Protein AF-0000000072586282 (afdb_homodimer)

Radius of gyration: 13.7 Å; Cα contacts (8 Å, |Δi|>4): 135; chains: 2; bounding box: 41×32×37 Å

Solvent-accessible surface area (backbone atoms only — not comparable to full-atom values): 5695 Å² total; per-residue (Å²): 126,86,72,73,75,52,68,38,79,44,76,40,64,35,44,47,70,58,49,51,47,40,47,51,46,12,60,74,70,72,52,49,52,49,52,46,39,48,51,12,26,52,53,41,36,55,59,59,72,70,107,125,85,74,71,74,53,69,38,79,44,77,39,65,37,43,47,70,56,48,52,47,40,45,52,47,12,59,74,71,73,52,48,52,49,55,45,38,48,52,11,27,50,53,42,36,54,61,59,70,71,106

pLDDT: mean 91.84, std 11.69, range [51.31, 98.12]

Foldseek 3Di:
DPDDDDDDDDDDDDDPVVLVVLCVVCVVVVHDSVVSVVVVVVVVCVVVVVD/DPDDDDDDDDDDDDDPVVLVVLCVVCVVVVHDSVVSVVVVVVVVCVVVVVD

Nearest PDB structures (foldseek):
  6sbx-assembly1_C  TM=7.916E-01  e=3.648E-01  Myxococcus xanthus
  8uh7-assembly1_A  TM=4.700E-01  e=3.416E+00  Tequatrovirus
  6sbx-assembly1_C  TM=7.912E-01  e=3.648E-01  Myxococcus xanthus
  8uh7-assembly1_A  TM=4.701E-01  e=3.416E+00  Tequatrovirus

Sequence (102 aa):
MPRRPRKKKISMDIDAELLERVDRAAHAMGISRNAVLALGASRFVDETMRDMPRRPRKKKISMDIDAELLERVDRAAHAMGISRNAVLALGASRFVDETMRD

Secondary structure (DSSP, 8-state):
---PPPEEEEEEEEEHHHHHHHHHHHHHHTS-HHHHHHHHHHHHHHHHHH-/---PPPEEEEEEEEEHHHHHHHHHHHHHHTS-HHHHHHHHHHHHHHHHHH-

Structure (mmCIF, N/CA/C/O backbone):
data_AF-0000000072586282-model_v1
#
loop_
_entity.id
_entity.type
_entity.pdbx_description
1 polymer 'CopG family protein'
#
loop_
_atom_site.group_PDB
_atom_site.id
_atom_site.type_symbol
_atom_site.label_atom_id
_atom_site.label_alt_id
_atom_site.label_comp_id
_atom_site.label_asym_id
_atom_site.label_entity_id
_atom_site.label_seq_id
_atom_site.pdbx_PDB_ins_code
_atom_site.Cartn_x
_atom_site.Cartn_y
_atom_site.Car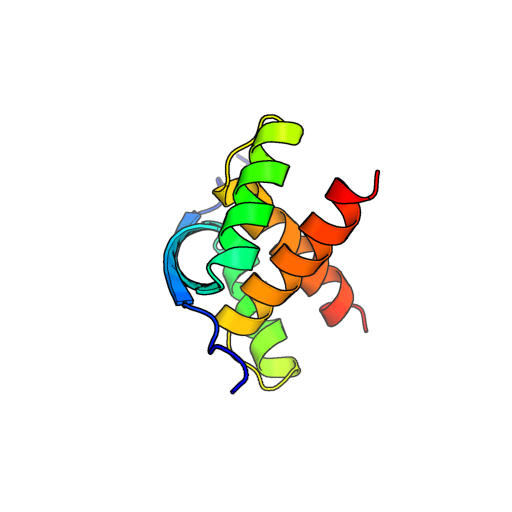tn_z
_atom_site.occupancy
_atom_site.B_iso_or_equiv
_atom_site.auth_seq_id
_atom_site.auth_comp_id
_atom_site.auth_asym_id
_atom_site.auth_atom_id
_atom_site.pdbx_PDB_model_num
ATOM 1 N N . MET A 1 1 ? 20.094 3.148 20.859 1 51.31 1 MET A N 1
ATOM 2 C CA . MET A 1 1 ? 19.406 1.979 20.297 1 51.31 1 MET A CA 1
ATOM 3 C C . MET A 1 1 ? 18.375 2.395 19.266 1 51.31 1 MET A C 1
ATOM 5 O O . MET A 1 1 ? 17.609 3.338 19.484 1 51.31 1 MET A O 1
ATOM 9 N N . PRO A 1 2 ? 18.531 1.926 18.031 1 53.75 2 PRO A N 1
ATOM 10 C CA . PRO A 1 2 ? 17.562 2.416 17.047 1 53.75 2 PRO A CA 1
ATOM 11 C C . PRO A 1 2 ? 16.125 2.096 17.422 1 53.75 2 PRO A C 1
ATOM 13 O O . PRO A 1 2 ? 15.852 1.042 18 1 53.75 2 PRO A O 1
ATOM 16 N N . ARG A 1 3 ? 15.414 2.924 17.734 1 59.62 3 ARG A N 1
ATOM 17 C CA . ARG A 1 3 ? 14.016 2.779 18.109 1 59.62 3 ARG A CA 1
ATOM 18 C C . ARG A 1 3 ? 13.273 1.873 17.125 1 59.62 3 ARG A C 1
ATOM 20 O O . ARG A 1 3 ? 13.422 2.01 15.914 1 59.62 3 ARG A O 1
ATOM 27 N N . ARG A 1 4 ? 12.883 0.831 17.641 1 67.38 4 ARG A N 1
ATOM 28 C CA . ARG A 1 4 ? 12.078 -0.053 16.797 1 67.38 4 ARG A CA 1
ATOM 29 C C . ARG A 1 4 ? 10.812 0.652 16.312 1 67.38 4 ARG A C 1
ATOM 31 O O . ARG A 1 4 ? 10.102 1.27 17.109 1 67.38 4 ARG A O 1
ATOM 38 N N . PRO A 1 5 ? 10.742 0.777 15.164 1 72.69 5 PRO A N 1
ATOM 39 C CA . PRO A 1 5 ? 9.516 1.391 14.648 1 72.69 5 PRO A CA 1
ATOM 40 C C . PRO A 1 5 ? 8.25 0.737 15.195 1 72.69 5 PRO A C 1
ATOM 42 O O . PRO A 1 5 ? 8.211 -0.484 15.367 1 72.69 5 PRO A O 1
ATOM 45 N N . ARG A 1 6 ? 7.484 1.587 15.742 1 88 6 ARG A N 1
ATOM 46 C CA . ARG A 1 6 ? 6.188 1.107 16.203 1 88 6 ARG A CA 1
ATOM 47 C C . ARG A 1 6 ? 5.301 0.711 15.023 1 88 6 ARG A C 1
ATOM 49 O O . ARG A 1 6 ? 5.059 1.518 14.125 1 88 6 ARG A O 1
ATOM 56 N N . LYS A 1 7 ? 4.941 -0.519 15.031 1 92.94 7 LYS A N 1
ATOM 57 C CA . LYS A 1 7 ? 4.023 -0.976 13.992 1 92.94 7 LYS A CA 1
ATOM 58 C C . LYS A 1 7 ? 2.574 -0.863 14.445 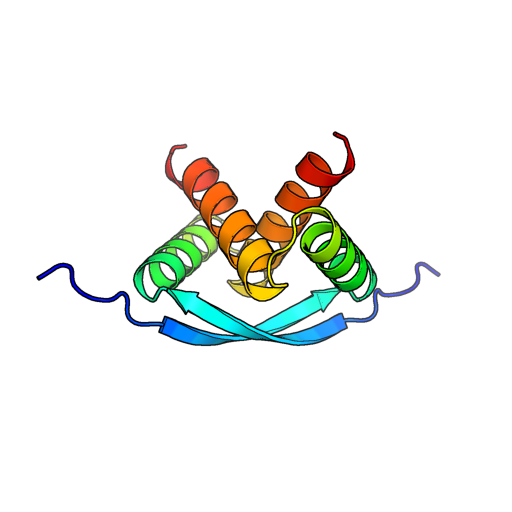1 92.94 7 LYS A C 1
ATOM 60 O O . LYS A 1 7 ? 2.262 -1.126 15.609 1 92.94 7 LYS A O 1
ATOM 65 N N . LYS A 1 8 ? 1.828 -0.378 13.539 1 95.62 8 LYS A N 1
ATOM 66 C CA . LYS A 1 8 ? 0.386 -0.284 13.75 1 95.62 8 LYS A CA 1
ATOM 67 C C . LYS A 1 8 ? -0.371 -1.202 12.797 1 95.62 8 LYS A C 1
ATOM 69 O O . LYS A 1 8 ? -0.017 -1.311 11.617 1 95.62 8 LYS A O 1
ATOM 74 N N . LYS A 1 9 ? -1.333 -1.889 13.336 1 96.56 9 LYS A N 1
ATOM 75 C CA . LYS A 1 9 ? -2.211 -2.711 12.516 1 96.56 9 LYS A CA 1
ATOM 76 C C . LYS A 1 9 ? -3.369 -1.888 11.953 1 96.56 9 LYS A C 1
ATOM 78 O O . LYS A 1 9 ? -4.031 -1.155 12.695 1 96.56 9 LYS A O 1
ATOM 83 N N . ILE A 1 10 ? -3.564 -1.956 10.711 1 96.56 10 ILE A N 1
ATOM 84 C CA . ILE A 1 10 ? -4.691 -1.258 10.109 1 96.56 10 ILE A CA 1
ATOM 85 C C . ILE A 1 10 ? -5.449 -2.207 9.18 1 96.56 10 ILE A C 1
ATOM 87 O O . ILE A 1 10 ? -4.898 -3.211 8.727 1 96.56 10 ILE A O 1
ATOM 91 N N . SER A 1 11 ? -6.73 -1.908 9.016 1 96.88 11 SER A N 1
ATOM 92 C CA . SER A 1 11 ? -7.559 -2.602 8.039 1 96.88 11 SER A CA 1
ATOM 93 C C . SER A 1 11 ? -7.793 -1.737 6.801 1 96.88 11 SER A C 1
ATOM 95 O O . SER A 1 11 ? -7.992 -0.526 6.914 1 96.88 11 SER A O 1
ATOM 97 N N . MET A 1 12 ? -7.605 -2.357 5.652 1 96.25 12 MET A N 1
ATOM 98 C CA . MET A 1 12 ? -7.887 -1.608 4.43 1 96.25 12 MET A CA 1
ATOM 99 C C . MET A 1 12 ? -8.695 -2.451 3.449 1 96.25 12 MET A C 1
ATOM 101 O O . MET A 1 12 ? -8.688 -3.682 3.527 1 96.25 12 MET A O 1
ATOM 105 N N . ASP A 1 13 ? -9.398 -1.76 2.594 1 96.25 13 ASP A N 1
ATOM 106 C CA . ASP A 1 13 ? -10.094 -2.373 1.464 1 96.25 13 ASP A CA 1
ATOM 107 C C . ASP A 1 13 ? -9.211 -2.371 0.216 1 96.25 13 ASP A C 1
ATOM 109 O O . ASP A 1 13 ? -8.594 -1.356 -0.115 1 96.25 13 ASP A O 1
ATOM 113 N N . ILE A 1 14 ? -9.18 -3.547 -0.416 1 96.5 14 ILE A N 1
ATOM 114 C CA . ILE A 1 14 ? -8.352 -3.678 -1.613 1 96.5 14 ILE A CA 1
ATOM 115 C C . ILE A 1 14 ? -9.102 -4.484 -2.67 1 96.5 14 ILE A C 1
ATOM 117 O O . ILE A 1 14 ? -9.82 -5.43 -2.344 1 96.5 14 ILE A O 1
ATOM 121 N N . ASP A 1 15 ? -9.031 -4 -3.889 1 95.88 15 ASP A N 1
ATOM 122 C CA . ASP A 1 15 ? -9.586 -4.766 -5.004 1 95.88 15 ASP A CA 1
ATOM 123 C C . ASP A 1 15 ? -9.016 -6.18 -5.031 1 95.88 15 ASP A C 1
ATOM 125 O O . ASP A 1 15 ? -7.805 -6.371 -4.871 1 95.88 15 ASP A O 1
ATOM 129 N N . ALA A 1 16 ? -9.961 -7.125 -5.27 1 96.19 16 ALA A N 1
ATOM 130 C CA . ALA A 1 16 ? -9.547 -8.523 -5.238 1 96.19 16 ALA A CA 1
ATOM 131 C C . ALA A 1 16 ? -8.477 -8.805 -6.281 1 96.19 16 ALA A C 1
ATOM 133 O O . ALA A 1 16 ? -7.555 -9.594 -6.039 1 96.19 16 ALA A O 1
ATOM 134 N N . GLU A 1 17 ? -8.609 -8.234 -7.445 1 95.5 17 GLU A N 1
ATOM 135 C CA . GLU A 1 17 ? -7.625 -8.438 -8.508 1 95.5 17 GLU A CA 1
ATOM 136 C C . GLU A 1 17 ? -6.277 -7.836 -8.133 1 95.5 17 GLU A C 1
ATOM 138 O O . GLU A 1 17 ? -5.23 -8.438 -8.391 1 95.5 17 GLU A O 1
ATOM 143 N N . LEU A 1 18 ? -6.305 -6.641 -7.547 1 96.38 18 LEU A N 1
ATOM 144 C CA . LEU A 1 18 ? -5.066 -6.031 -7.074 1 96.38 18 LEU A CA 1
ATOM 145 C C . LEU A 1 18 ? -4.426 -6.883 -5.984 1 96.38 18 LEU A C 1
ATOM 147 O O . LEU A 1 18 ? -3.205 -7.047 -5.953 1 96.38 18 LEU A O 1
ATOM 151 N N . LEU A 1 19 ? -5.273 -7.391 -5.074 1 97.44 19 LEU A N 1
ATOM 152 C CA . LEU A 1 19 ? -4.758 -8.242 -4.008 1 97.44 19 LEU A CA 1
ATOM 153 C C . LEU A 1 19 ? -4.023 -9.453 -4.586 1 97.44 19 LEU A C 1
ATOM 155 O O . LEU A 1 19 ? -2.959 -9.828 -4.09 1 97.44 19 LEU A O 1
ATOM 159 N N . GLU A 1 20 ? -4.578 -10.07 -5.594 1 96.88 20 GLU A N 1
ATOM 160 C CA . GLU A 1 20 ? -3.941 -11.211 -6.246 1 96.88 20 GLU A CA 1
ATOM 161 C C . GLU A 1 20 ? -2.592 -10.828 -6.844 1 96.88 20 GLU A C 1
ATOM 163 O O . GLU A 1 20 ? -1.623 -11.586 -6.746 1 96.88 20 GLU A O 1
ATOM 168 N N . ARG A 1 21 ? -2.539 -9.719 -7.5 1 96.69 21 ARG A N 1
ATOM 169 C CA . ARG A 1 21 ? -1.291 -9.227 -8.078 1 96.69 21 ARG A CA 1
ATOM 170 C C . ARG A 1 21 ? -0.264 -8.93 -6.988 1 96.69 21 ARG A C 1
ATOM 172 O O . ARG A 1 21 ? 0.927 -9.195 -7.16 1 96.69 21 ARG A O 1
ATOM 179 N N . VAL A 1 22 ? -0.683 -8.398 -5.875 1 97.88 22 VAL A N 1
ATOM 180 C CA . VAL A 1 22 ? 0.181 -8.125 -4.727 1 97.88 22 VAL A CA 1
ATOM 181 C C . VAL A 1 22 ? 0.762 -9.438 -4.199 1 97.88 22 VAL A C 1
ATOM 183 O O . VAL A 1 22 ? 1.962 -9.531 -3.934 1 97.88 22 VAL A O 1
ATOM 186 N N . ASP A 1 23 ? -0.101 -10.461 -4.07 1 97.69 23 ASP A N 1
ATOM 187 C CA . ASP A 1 23 ? 0.35 -11.758 -3.57 1 97.69 23 ASP A CA 1
ATOM 188 C C . ASP A 1 23 ? 1.354 -12.398 -4.531 1 97.69 23 ASP A C 1
AT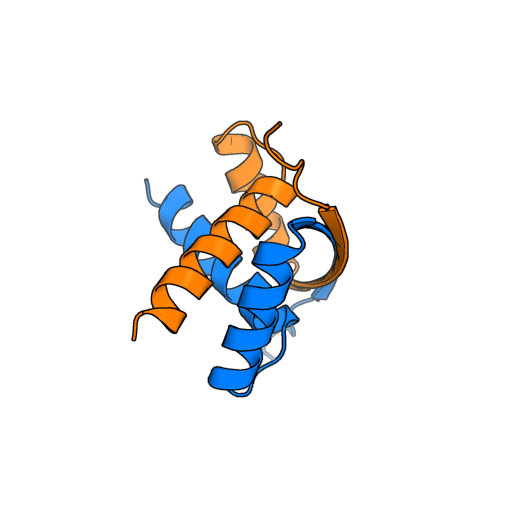OM 190 O O . ASP A 1 23 ? 2.33 -13.016 -4.094 1 97.69 23 ASP A O 1
ATOM 194 N N . ARG A 1 24 ? 1.136 -12.258 -5.848 1 97.19 24 ARG A N 1
ATOM 195 C CA . ARG A 1 24 ? 2.064 -12.773 -6.848 1 97.19 24 ARG A CA 1
ATOM 196 C C . ARG A 1 24 ? 3.408 -12.062 -6.77 1 97.19 24 ARG A C 1
ATOM 198 O O . ARG A 1 24 ? 4.461 -12.695 -6.852 1 97.19 24 ARG A O 1
ATOM 205 N N . ALA A 1 25 ? 3.395 -10.734 -6.633 1 97 25 ALA A N 1
ATOM 206 C CA . ALA A 1 25 ? 4.621 -9.953 -6.48 1 97 25 ALA A CA 1
ATOM 207 C C . ALA A 1 25 ? 5.379 -10.367 -5.223 1 97 25 ALA A C 1
ATOM 209 O O . ALA A 1 25 ? 6.602 -10.531 -5.25 1 97 25 ALA A O 1
ATOM 210 N N . ALA A 1 26 ? 4.652 -10.5 -4.16 1 97.75 26 ALA A N 1
ATOM 211 C CA . ALA A 1 26 ? 5.246 -10.93 -2.896 1 97.75 26 ALA A CA 1
ATOM 212 C C . ALA A 1 26 ? 5.965 -12.266 -3.053 1 97.75 26 ALA A C 1
ATOM 214 O O . ALA A 1 26 ? 7.098 -12.422 -2.586 1 97.75 26 ALA A O 1
ATOM 215 N N . HIS A 1 27 ? 5.27 -13.203 -3.762 1 97.25 27 HIS A N 1
ATOM 216 C CA . HIS A 1 27 ? 5.844 -14.523 -4.004 1 97.25 27 HIS A CA 1
ATOM 217 C C . HIS A 1 27 ? 7.105 -14.422 -4.859 1 97.25 27 HIS A C 1
ATOM 219 O O . HIS A 1 27 ? 8.117 -15.055 -4.547 1 97.25 27 HIS A O 1
ATOM 225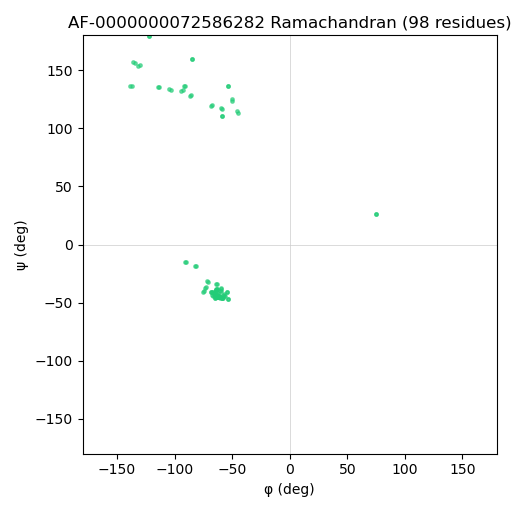 N N . ALA A 1 28 ? 7.012 -13.609 -5.91 1 95.94 28 ALA A N 1
ATOM 226 C CA . ALA A 1 28 ? 8.133 -13.453 -6.832 1 95.94 28 ALA A CA 1
ATOM 227 C C . ALA A 1 28 ? 9.336 -12.836 -6.133 1 95.94 28 ALA A C 1
ATOM 229 O O . ALA A 1 28 ? 10.484 -13.172 -6.441 1 95.94 28 ALA A O 1
ATOM 230 N N . MET A 1 29 ? 9.164 -11.969 -5.191 1 96.06 29 MET A N 1
ATOM 231 C CA . MET A 1 29 ? 10.211 -11.234 -4.496 1 96.06 29 MET A CA 1
ATOM 232 C C . MET A 1 29 ? 10.672 -11.992 -3.256 1 96.06 29 MET A C 1
ATOM 234 O O . MET A 1 29 ? 11.703 -11.664 -2.668 1 96.06 29 MET A O 1
ATOM 238 N N . GLY A 1 30 ? 9.914 -13.031 -2.768 1 97.62 30 GLY A N 1
ATOM 239 C CA . GLY A 1 30 ? 10.25 -13.758 -1.553 1 97.62 30 GLY A CA 1
ATOM 240 C C . GLY A 1 30 ? 9.961 -12.977 -0.288 1 97.62 30 GLY A C 1
ATOM 241 O O . GLY A 1 30 ? 10.695 -13.07 0.692 1 97.62 30 GLY A O 1
ATOM 242 N N . ILE A 1 31 ? 9.062 -12.094 -0.323 1 97.31 31 ILE A N 1
ATOM 243 C CA . ILE A 1 31 ? 8.68 -11.305 0.847 1 97.31 31 ILE A CA 1
ATOM 244 C C . ILE A 1 31 ? 7.195 -11.492 1.136 1 97.31 31 ILE A C 1
ATOM 246 O O . ILE A 1 31 ? 6.523 -12.289 0.473 1 97.31 31 ILE A O 1
ATOM 250 N N . SER A 1 32 ? 6.758 -10.789 2.225 1 97.94 32 SER A N 1
ATOM 251 C CA . SER A 1 32 ? 5.359 -10.906 2.619 1 97.94 32 SER A CA 1
ATOM 252 C C . SER A 1 32 ? 4.48 -9.938 1.833 1 97.94 32 SER A C 1
ATOM 254 O O . SER A 1 32 ? 4.957 -8.906 1.362 1 97.94 32 SER A O 1
ATOM 256 N N . ARG A 1 33 ? 3.195 -10.273 1.812 1 97.81 33 ARG A N 1
ATOM 257 C CA . ARG A 1 33 ? 2.186 -9.367 1.269 1 97.81 33 ARG A CA 1
ATOM 258 C C . ARG A 1 33 ? 2.262 -8 1.934 1 97.81 33 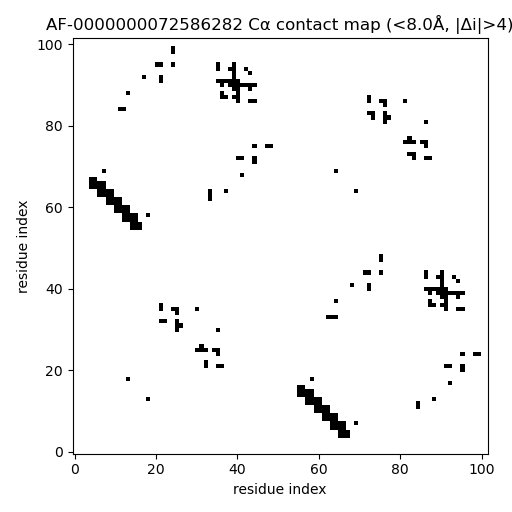ARG A C 1
ATOM 260 O O . ARG A 1 33 ? 2.197 -6.973 1.257 1 97.81 33 ARG A O 1
ATOM 267 N N . ASN A 1 34 ? 2.355 -8.016 3.264 1 97.88 34 ASN A N 1
ATOM 268 C CA . ASN A 1 34 ? 2.467 -6.777 4.023 1 97.88 34 ASN A CA 1
ATOM 269 C C . ASN A 1 34 ? 3.631 -5.922 3.533 1 97.88 34 ASN A C 1
ATOM 271 O O . ASN A 1 34 ? 3.508 -4.699 3.434 1 97.88 34 ASN A O 1
ATOM 275 N N . ALA A 1 35 ? 4.738 -6.566 3.24 1 97.62 35 ALA A N 1
ATOM 276 C CA . ALA A 1 35 ? 5.93 -5.852 2.789 1 97.62 35 ALA A CA 1
ATOM 277 C C . ALA A 1 35 ? 5.684 -5.168 1.446 1 97.62 35 ALA A C 1
ATOM 279 O O . ALA A 1 35 ? 6.109 -4.031 1.233 1 97.62 35 ALA A O 1
ATOM 280 N N . VAL A 1 36 ? 4.984 -5.77 0.511 1 97.69 36 VAL A N 1
ATOM 281 C CA . VAL A 1 36 ? 4.668 -5.207 -0.796 1 97.69 36 VAL A CA 1
ATOM 282 C C . VAL A 1 36 ? 3.783 -3.973 -0.627 1 97.69 36 VAL A C 1
ATOM 284 O O . VAL A 1 36 ? 4.031 -2.934 -1.242 1 97.69 36 VAL A O 1
ATOM 287 N N . LEU A 1 37 ? 2.748 -4.082 0.235 1 98 37 LEU A N 1
ATOM 288 C CA . LEU A 1 37 ? 1.823 -2.979 0.48 1 98 37 LEU A CA 1
ATOM 289 C C . LEU A 1 37 ? 2.545 -1.793 1.11 1 98 37 LEU A C 1
ATOM 291 O O . LEU A 1 37 ? 2.377 -0.653 0.671 1 98 37 LEU A O 1
ATOM 295 N N . ALA A 1 38 ? 3.408 -2.047 2.088 1 97.5 38 ALA A N 1
ATOM 296 C CA . ALA A 1 38 ? 4.141 -1 2.797 1 97.5 38 ALA A CA 1
ATOM 297 C C . ALA A 1 38 ? 5.16 -0.329 1.881 1 97.5 38 ALA A C 1
ATOM 299 O O . ALA A 1 38 ? 5.305 0.896 1.897 1 97.5 38 ALA A O 1
ATOM 300 N N . LEU A 1 39 ? 5.832 -1.19 1.07 1 97.06 39 LEU A N 1
ATOM 301 C CA . LEU A 1 39 ? 6.816 -0.645 0.142 1 97.06 39 LEU A CA 1
ATOM 302 C C . LEU A 1 39 ? 6.145 0.24 -0.903 1 97.06 39 LEU A C 1
ATOM 304 O O . LEU A 1 39 ? 6.645 1.322 -1.22 1 97.06 39 LEU A O 1
ATOM 308 N N . GLY A 1 40 ? 5.078 -0.251 -1.444 1 98.12 40 GLY A N 1
ATOM 309 C CA . GLY A 1 40 ? 4.324 0.535 -2.408 1 98.12 40 GLY A CA 1
ATOM 310 C C . GLY A 1 40 ? 3.834 1.855 -1.848 1 98.12 40 GLY A C 1
ATOM 311 O O . GLY A 1 40 ? 4.004 2.904 -2.475 1 98.12 40 GLY A O 1
ATOM 312 N N . ALA A 1 41 ? 3.279 1.826 -0.676 1 97.88 41 ALA A N 1
ATOM 313 C CA . ALA A 1 41 ? 2.799 3.035 -0.014 1 97.88 41 ALA A CA 1
ATOM 314 C C . ALA A 1 41 ? 3.943 4.008 0.254 1 97.88 41 ALA A C 1
ATOM 316 O O . ALA A 1 41 ? 3.797 5.219 0.065 1 97.88 41 ALA A O 1
ATOM 317 N N . SER A 1 42 ? 5.047 3.5 0.728 1 97.56 42 SER A N 1
ATOM 318 C CA . SER A 1 42 ? 6.215 4.316 1.042 1 97.56 42 SER A CA 1
ATOM 319 C C . SER A 1 42 ? 6.707 5.07 -0.188 1 97.56 42 SER A C 1
ATOM 321 O O . SER A 1 42 ? 6.934 6.281 -0.13 1 97.56 42 SER A O 1
ATOM 323 N N . ARG A 1 43 ? 6.789 4.387 -1.256 1 96 43 ARG A N 1
ATOM 324 C CA . ARG A 1 43 ? 7.266 4.992 -2.496 1 96 43 ARG A CA 1
ATOM 325 C C . ARG A 1 43 ? 6.277 6.035 -3.008 1 96 43 ARG A C 1
ATOM 327 O O . ARG A 1 43 ? 6.68 7.113 -3.457 1 96 43 ARG A O 1
ATOM 334 N N . PHE A 1 44 ? 5.098 5.684 -2.947 1 96.12 44 PHE A N 1
ATOM 335 C CA . PHE A 1 44 ? 4.043 6.574 -3.424 1 96.12 44 PHE A CA 1
ATOM 336 C C . PHE A 1 44 ? 4.047 7.879 -2.641 1 96.12 44 PHE A C 1
ATOM 338 O O . PHE A 1 44 ? 3.99 8.961 -3.227 1 96.12 44 PHE A O 1
ATOM 345 N N . VAL A 1 45 ? 4.152 7.805 -1.316 1 96.88 45 VAL A N 1
ATOM 346 C CA . VAL A 1 45 ? 4.137 8.984 -0.461 1 96.88 45 VAL A CA 1
ATOM 347 C C . VAL A 1 45 ? 5.387 9.828 -0.71 1 96.88 45 VAL A C 1
ATOM 349 O O . VAL A 1 45 ? 5.328 11.055 -0.728 1 96.88 45 VAL A O 1
ATOM 352 N N . ASP A 1 46 ? 6.492 9.156 -0.858 1 95.31 46 ASP A N 1
ATOM 353 C CA . ASP A 1 46 ? 7.734 9.867 -1.132 1 95.31 46 ASP A CA 1
ATOM 354 C C . ASP A 1 46 ? 7.633 10.672 -2.428 1 95.31 46 ASP A C 1
ATOM 356 O O . ASP A 1 46 ? 8.094 11.812 -2.494 1 95.31 46 ASP A O 1
ATOM 360 N N . GLU A 1 47 ? 6.98 10.156 -3.426 1 91.94 47 GLU A N 1
ATOM 361 C CA . GLU A 1 47 ? 6.805 10.82 -4.715 1 91.94 47 GLU A CA 1
ATOM 362 C C . GLU A 1 47 ? 5.801 11.969 -4.613 1 91.94 47 GLU A C 1
ATOM 364 O O . GLU A 1 47 ? 5.98 13.016 -5.238 1 91.94 47 GLU A O 1
ATOM 369 N N . THR A 1 48 ? 4.77 11.789 -3.828 1 90.31 48 THR A N 1
ATOM 370 C CA . THR A 1 48 ? 3.688 12.766 -3.691 1 90.31 48 THR A CA 1
ATOM 371 C C . THR A 1 48 ? 4.141 13.961 -2.857 1 90.31 48 THR A C 1
ATOM 373 O O . THR A 1 48 ? 3.791 15.102 -3.162 1 90.31 48 THR A O 1
ATOM 376 N N . MET A 1 49 ? 4.895 13.641 -1.803 1 85.19 49 MET A N 1
ATOM 377 C CA . MET A 1 49 ? 5.277 14.68 -0.856 1 85.19 49 MET A CA 1
ATOM 378 C C . MET A 1 49 ? 6.484 15.461 -1.364 1 85.19 49 MET A C 1
ATOM 380 O O . MET A 1 49 ? 6.848 16.5 -0.796 1 85.19 49 MET A O 1
ATOM 384 N N . ARG A 1 50 ? 7.203 15.047 -2.207 1 85.19 50 ARG A N 1
ATOM 385 C CA . ARG A 1 50 ? 8.281 15.797 -2.844 1 85.19 50 ARG A CA 1
ATOM 386 C C . ARG A 1 50 ? 7.73 16.859 -3.773 1 85.19 50 ARG A C 1
ATOM 388 O O . ARG A 1 50 ? 8.359 17.906 -3.971 1 85.19 50 ARG A O 1
ATOM 395 N N . ASP A 1 51 ? 6.625 16.688 -4.391 1 66.94 51 ASP A N 1
ATOM 396 C CA . ASP A 1 51 ? 6.074 17.672 -5.32 1 66.94 51 ASP A CA 1
ATOM 397 C C . ASP A 1 51 ? 5.215 18.703 -4.59 1 66.94 51 ASP A C 1
ATOM 399 O O . ASP A 1 51 ? 5.211 19.875 -4.941 1 66.94 51 ASP A O 1
ATOM 403 N N . MET B 1 1 ? -22.062 -5.352 -18.312 1 51.78 1 MET B N 1
ATOM 404 C CA . MET B 1 1 ? -21.969 -4.516 -17.109 1 51.78 1 MET B CA 1
ATOM 405 C C . MET B 1 1 ? -20.578 -4.629 -16.484 1 51.78 1 MET B C 1
ATOM 407 O O . MET B 1 1 ? -20.047 -5.73 -16.328 1 51.78 1 MET B O 1
ATOM 411 N N . PRO B 1 2 ? -19.875 -3.504 -16.359 1 53.22 2 PRO B N 1
ATOM 412 C CA . PRO B 1 2 ? -18.516 -3.664 -15.82 1 53.22 2 PRO B CA 1
ATOM 413 C C . PRO B 1 2 ? -18.5 -4.297 -14.43 1 53.22 2 PRO B C 1
ATOM 415 O O . PRO B 1 2 ? -19.406 -4.055 -13.633 1 53.22 2 PRO B O 1
ATOM 418 N N . ARG B 1 3 ? -18.094 -5.359 -14.273 1 58.69 3 ARG B N 1
ATOM 419 C CA . ARG B 1 3 ? -17.984 -6.094 -13.016 1 58.69 3 ARG B CA 1
ATOM 420 C C . ARG B 1 3 ? -17.406 -5.219 -11.914 1 58.69 3 ARG B C 1
ATOM 422 O O . ARG B 1 3 ? -16.422 -4.512 -12.133 1 58.69 3 ARG B O 1
ATOM 429 N N . ARG B 1 4 ? -18.203 -4.973 -11.008 1 66.69 4 ARG B N 1
ATOM 430 C CA . ARG B 1 4 ? -17.719 -4.219 -9.859 1 66.69 4 ARG B CA 1
ATOM 431 C C . ARG B 1 4 ? -16.562 -4.945 -9.18 1 66.69 4 ARG B C 1
ATOM 433 O O . ARG B 1 4 ? -16.656 -6.145 -8.906 1 66.69 4 ARG B O 1
ATOM 440 N N . PRO B 1 5 ? -15.586 -4.355 -9.211 1 71.38 5 PRO B N 1
ATOM 441 C CA . PRO B 1 5 ? -14.469 -4.984 -8.5 1 71.38 5 PRO B CA 1
ATOM 442 C C . PRO B 1 5 ? -14.828 -5.406 -7.082 1 71.38 5 PRO B C 1
ATOM 444 O O . PRO B 1 5 ? -15.562 -4.699 -6.391 1 71.38 5 PRO B O 1
ATOM 447 N N . ARG B 1 6 ? -14.625 -6.637 -6.902 1 87.62 6 ARG B N 1
ATOM 448 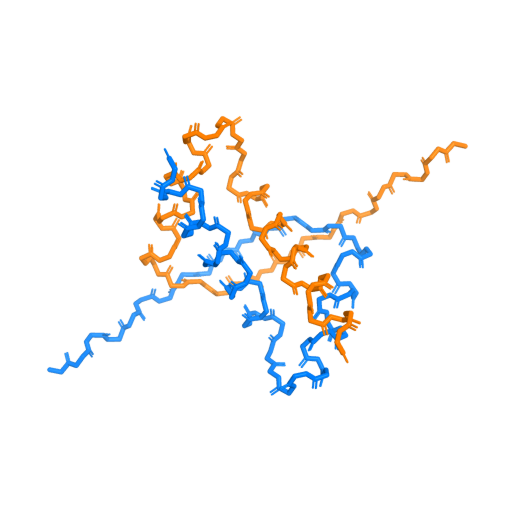C CA . ARG B 1 6 ? -14.82 -7.141 -5.547 1 87.62 6 ARG B CA 1
ATOM 449 C C . ARG B 1 6 ? -13.75 -6.598 -4.602 1 87.62 6 ARG B C 1
ATOM 451 O O . ARG B 1 6 ? -12.555 -6.746 -4.859 1 87.62 6 ARG B O 1
ATOM 458 N N . LYS B 1 7 ? -14.211 -5.895 -3.635 1 92.75 7 LYS B N 1
ATOM 459 C CA . LYS B 1 7 ? -13.266 -5.406 -2.633 1 92.75 7 LYS B CA 1
ATOM 460 C C . LYS B 1 7 ? -13.133 -6.395 -1.476 1 92.75 7 LYS B C 1
ATOM 462 O O . LYS B 1 7 ? -14.125 -6.996 -1.051 1 92.75 7 LYS B O 1
ATOM 467 N N . LYS B 1 8 ? -11.922 -6.562 -1.122 1 95.44 8 LYS B N 1
ATOM 468 C CA . LYS B 1 8 ? -11.594 -7.391 0.033 1 95.44 8 LYS B CA 1
ATOM 469 C C . LYS B 1 8 ? -10.977 -6.555 1.154 1 95.44 8 LYS B C 1
ATOM 471 O O . LYS B 1 8 ? -10.164 -5.664 0.899 1 95.44 8 LYS B O 1
ATOM 476 N N . LYS B 1 9 ? -11.445 -6.812 2.338 1 96.44 9 LYS B N 1
ATOM 477 C CA . LYS B 1 9 ? -10.852 -6.176 3.512 1 96.44 9 LYS B CA 1
ATOM 478 C C . LYS B 1 9 ? -9.656 -6.973 4.027 1 96.44 9 LYS B C 1
ATOM 480 O O . LYS B 1 9 ? -9.75 -8.188 4.215 1 96.44 9 LYS B O 1
ATOM 485 N N . ILE B 1 10 ? -8.586 -6.34 4.191 1 96.56 10 ILE B N 1
ATOM 486 C CA . ILE B 1 10 ? -7.414 -7.012 4.742 1 96.56 10 ILE B CA 1
ATOM 487 C C . ILE B 1 10 ? -6.84 -6.184 5.891 1 96.56 10 ILE B C 1
ATOM 489 O O . ILE B 1 10 ? -7.094 -4.98 5.984 1 96.56 10 ILE B O 1
ATOM 493 N N . SER B 1 11 ? -6.152 -6.891 6.785 1 97 11 SER B N 1
ATOM 494 C CA . SER B 1 11 ? -5.395 -6.242 7.852 1 97 11 SER B CA 1
ATOM 495 C C . SER B 1 11 ? -3.898 -6.27 7.562 1 97 11 SER B C 1
ATOM 497 O O . SER B 1 11 ? -3.377 -7.266 7.059 1 97 11 SER B O 1
ATOM 499 N N . MET B 1 12 ? -3.281 -5.117 7.762 1 96.31 12 MET B N 1
ATOM 500 C CA . MET B 1 12 ? -1.834 -5.094 7.566 1 96.31 12 MET B CA 1
ATOM 501 C C . MET B 1 12 ? -1.146 -4.316 8.68 1 96.31 12 MET B C 1
ATOM 503 O O . MET B 1 12 ? -1.777 -3.506 9.359 1 96.31 12 MET B O 1
ATOM 507 N N . ASP B 1 13 ? 0.123 -4.633 8.852 1 96.44 13 ASP B N 1
ATOM 508 C CA . ASP B 1 13 ? 0.999 -3.889 9.75 1 96.44 13 ASP B CA 1
ATOM 509 C C . ASP B 1 13 ? 1.765 -2.805 8.992 1 96.44 13 ASP B C 1
ATOM 511 O O . ASP B 1 13 ? 2.311 -3.055 7.918 1 96.44 13 ASP B O 1
ATOM 515 N N . ILE B 1 14 ? 1.741 -1.616 9.586 1 96.62 14 ILE B N 1
ATOM 516 C CA . ILE B 1 14 ? 2.42 -0.489 8.961 1 96.62 14 ILE B CA 1
ATOM 517 C C . ILE B 1 14 ? 3.176 0.315 10.016 1 96.62 14 ILE B C 1
ATOM 519 O O . ILE B 1 14 ? 2.699 0.474 11.141 1 96.62 14 ILE B O 1
ATOM 523 N N . ASP B 1 15 ? 4.395 0.694 9.672 1 95.94 15 ASP B N 1
ATOM 524 C CA . ASP B 1 15 ? 5.152 1.589 10.547 1 95.94 15 ASP B CA 1
ATOM 525 C C . ASP B 1 15 ? 4.352 2.852 10.867 1 95.94 15 ASP B C 1
ATOM 527 O O . ASP B 1 15 ? 3.738 3.443 9.977 1 95.94 15 ASP B O 1
ATOM 531 N N . ALA B 1 16 ? 4.426 3.197 12.164 1 96.38 16 ALA B N 1
ATOM 532 C CA . ALA B 1 16 ? 3.641 4.348 12.609 1 96.38 16 ALA B CA 1
ATOM 533 C C . ALA B 1 16 ? 4.043 5.609 11.852 1 96.38 16 ALA B C 1
ATOM 535 O O . ALA B 1 16 ? 3.191 6.441 11.523 1 96.38 16 ALA B O 1
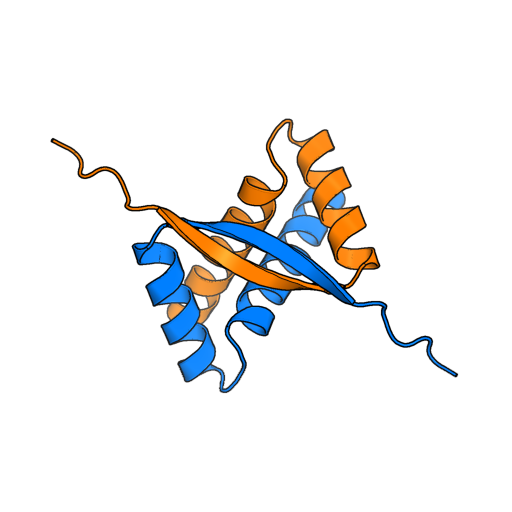ATOM 536 N N . GLU B 1 17 ? 5.316 5.781 11.625 1 95.69 17 GLU B N 1
ATOM 537 C CA . GLU B 1 17 ? 5.801 6.957 10.906 1 95.69 17 GLU B CA 1
ATOM 538 C C . GLU B 1 17 ? 5.324 6.949 9.453 1 95.69 17 GLU B C 1
ATOM 540 O O . GLU B 1 17 ? 4.938 7.992 8.914 1 95.69 17 GLU B O 1
ATOM 545 N N . LEU B 1 18 ? 5.379 5.781 8.828 1 96.5 18 LEU B N 1
ATOM 546 C CA . LEU B 1 18 ? 4.859 5.668 7.469 1 96.5 18 LEU B CA 1
ATOM 547 C C . LEU B 1 18 ? 3.363 5.953 7.434 1 96.5 18 LEU B C 1
ATOM 549 O O . LEU B 1 18 ? 2.875 6.609 6.512 1 96.5 18 LEU B O 1
ATOM 553 N N . LEU B 1 19 ? 2.637 5.41 8.43 1 97.56 19 LEU B N 1
ATOM 554 C CA . LEU B 1 19 ? 1.199 5.652 8.492 1 97.56 19 LEU B CA 1
ATOM 555 C C . LEU B 1 19 ? 0.901 7.145 8.547 1 97.56 19 LEU B C 1
ATOM 557 O O . LEU B 1 19 ? -0.028 7.621 7.895 1 97.56 19 LEU B O 1
ATOM 561 N N . GLU B 1 20 ? 1.651 7.891 9.336 1 96.88 20 GLU B N 1
ATOM 562 C CA . GLU B 1 20 ? 1.475 9.336 9.438 1 96.88 20 GLU B CA 1
ATOM 563 C C . GLU B 1 20 ? 1.714 10.016 8.086 1 96.88 20 GLU B C 1
ATOM 565 O O . GLU B 1 20 ? 0.979 10.922 7.707 1 96.88 20 GLU B O 1
ATOM 570 N N . ARG B 1 21 ? 2.748 9.625 7.418 1 96.75 21 ARG B N 1
ATOM 571 C CA . ARG B 1 21 ? 3.047 10.172 6.102 1 96.75 21 ARG B CA 1
ATOM 572 C C . ARG B 1 21 ? 1.943 9.836 5.102 1 96.75 21 ARG B C 1
ATOM 574 O O . ARG B 1 21 ? 1.583 10.664 4.266 1 96.75 21 ARG B O 1
ATOM 581 N N . VAL B 1 22 ? 1.383 8.656 5.164 1 97.88 22 VAL B N 1
ATOM 582 C CA . VAL B 1 22 ? 0.274 8.227 4.316 1 97.88 22 VAL B CA 1
ATOM 583 C C . VAL B 1 22 ? -0.944 9.109 4.574 1 97.88 22 VAL B C 1
ATOM 585 O O . VAL B 1 22 ? -1.594 9.57 3.633 1 97.88 22 VAL B O 1
ATOM 588 N N . ASP B 1 23 ? -1.241 9.359 5.863 1 97.69 23 ASP B N 1
ATOM 589 C CA . ASP B 1 23 ? -2.385 10.195 6.219 1 97.69 23 ASP B CA 1
ATOM 590 C C . ASP B 1 23 ? -2.199 11.625 5.719 1 97.69 23 ASP B C 1
ATOM 592 O O . ASP B 1 23 ? -3.152 12.25 5.258 1 97.69 23 ASP B O 1
ATOM 596 N N . ARG B 1 24 ? -0.958 12.172 5.801 1 97.12 24 ARG B N 1
ATOM 597 C CA . ARG B 1 24 ? -0.658 13.508 5.301 1 97.12 24 ARG B CA 1
ATOM 598 C C . ARG B 1 24 ? -0.831 13.578 3.787 1 97.12 24 ARG B C 1
ATOM 600 O O . ARG B 1 24 ? -1.391 14.539 3.264 1 97.12 24 ARG B O 1
ATOM 607 N N . ALA B 1 25 ? -0.337 12.57 3.072 1 97 25 ALA B N 1
ATOM 608 C CA . ALA B 1 25 ? -0.5 12.508 1.622 1 97 25 ALA B CA 1
ATOM 609 C C . ALA B 1 25 ? -1.977 12.438 1.239 1 97 25 ALA B C 1
ATOM 611 O O . ALA B 1 25 ? -2.416 13.125 0.314 1 97 25 ALA B O 1
ATOM 612 N N . ALA B 1 26 ? -2.688 11.617 1.944 1 97.75 26 ALA B N 1
ATOM 613 C CA . ALA B 1 26 ? -4.121 11.484 1.707 1 97.75 26 ALA B CA 1
ATOM 614 C C . ALA B 1 26 ? -4.828 12.828 1.848 1 97.75 26 ALA B C 1
ATOM 616 O O . ALA B 1 26 ? -5.652 13.195 1.008 1 97.75 26 ALA B O 1
ATOM 617 N N . HIS B 1 27 ? -4.438 13.555 2.941 1 97.12 27 HIS B N 1
ATOM 618 C CA . HIS B 1 27 ? -5.016 14.875 3.189 1 97.12 27 HIS B CA 1
ATOM 619 C C . HIS B 1 27 ? -4.664 15.852 2.072 1 97.12 27 HIS B C 1
ATOM 621 O O . HIS B 1 27 ? -5.531 16.578 1.581 1 97.12 27 HIS B O 1
ATOM 627 N N . ALA B 1 28 ? -3.408 15.828 1.681 1 95.94 28 ALA B N 1
ATOM 628 C CA . ALA B 1 28 ? -2.922 16.734 0.647 1 95.94 28 ALA B CA 1
ATOM 629 C C . ALA B 1 28 ? -3.609 16.469 -0.688 1 95.94 28 ALA B C 1
ATOM 631 O O . ALA B 1 28 ? -3.869 17.391 -1.459 1 95.94 28 ALA B O 1
ATOM 632 N N . MET B 1 29 ? -3.938 15.258 -1.006 1 96.06 29 MET B N 1
ATOM 633 C CA . MET B 1 29 ? -4.52 14.836 -2.277 1 96.06 29 MET B CA 1
ATOM 634 C C . MET B 1 29 ? -6.039 14.891 -2.223 1 96.06 29 MET B C 1
ATOM 636 O O . MET B 1 29 ? -6.707 14.797 -3.256 1 96.06 29 MET B O 1
ATOM 640 N N . GLY B 1 30 ? -6.684 14.992 -1.009 1 97.56 30 GLY B N 1
ATOM 641 C CA . GLY B 1 30 ? -8.133 14.977 -0.868 1 97.56 30 GLY B CA 1
ATOM 642 C C . GLY B 1 30 ? -8.734 13.594 -1.04 1 97.56 30 GLY B C 1
ATOM 643 O O . GLY B 1 30 ? -9.828 13.445 -1.59 1 97.56 30 GLY B O 1
ATOM 644 N N . ILE B 1 31 ? -8.008 12.594 -0.773 1 97.31 31 ILE B N 1
ATOM 645 C CA . ILE B 1 31 ? -8.5 11.227 -0.876 1 97.31 31 ILE B CA 1
ATOM 646 C C . ILE B 1 31 ? -8.359 10.523 0.471 1 97.31 31 ILE B C 1
ATOM 648 O O . ILE B 1 31 ? -7.965 11.141 1.463 1 97.31 31 ILE B O 1
ATOM 652 N N . SER B 1 32 ? -8.812 9.227 0.466 1 97.88 32 SER B N 1
ATOM 653 C CA . SER B 1 32 ? -8.75 8.453 1.701 1 97.88 32 SER B CA 1
ATOM 654 C C . SER B 1 32 ? -7.375 7.816 1.881 1 97.88 32 SER B C 1
ATOM 656 O O . SER B 1 32 ? -6.664 7.574 0.903 1 97.88 32 SER B O 1
ATOM 658 N N . ARG B 1 33 ? -7.102 7.48 3.121 1 97.69 33 ARG B N 1
ATOM 659 C CA . ARG B 1 33 ? -5.914 6.695 3.447 1 97.69 33 ARG B CA 1
ATOM 660 C C . ARG B 1 33 ? -5.863 5.41 2.631 1 97.69 33 ARG B C 1
ATOM 662 O O . ARG B 1 33 ? -4.812 5.043 2.1 1 97.69 33 ARG B O 1
ATOM 669 N N . ASN B 1 34 ? -7.004 4.719 2.582 1 97.81 34 ASN B N 1
ATOM 670 C CA . ASN B 1 34 ? -7.105 3.48 1.812 1 97.81 34 ASN B CA 1
ATOM 671 C C . ASN B 1 34 ? -6.684 3.688 0.361 1 97.81 34 ASN B C 1
ATOM 673 O O . ASN B 1 34 ? -6.004 2.838 -0.22 1 97.81 34 ASN B O 1
ATOM 677 N N . ALA B 1 35 ? -7.094 4.801 -0.207 1 97.56 35 ALA B N 1
ATOM 678 C CA . ALA B 1 35 ? -6.773 5.094 -1.601 1 97.56 35 ALA B CA 1
ATOM 679 C C . ALA B 1 35 ? -5.27 5.254 -1.797 1 97.56 35 ALA B C 1
ATOM 681 O O . ALA B 1 35 ? -4.711 4.777 -2.789 1 97.56 35 ALA B O 1
ATOM 682 N N . VAL B 1 36 ? -4.535 5.875 -0.891 1 97.69 36 VAL B N 1
ATOM 683 C CA . VAL B 1 36 ? -3.088 6.062 -0.961 1 97.69 36 VAL B CA 1
ATOM 684 C C . VAL B 1 36 ? -2.387 4.707 -0.913 1 97.69 36 VAL B C 1
ATOM 686 O O . VAL B 1 36 ? -1.482 4.441 -1.707 1 97.69 36 VAL B O 1
ATOM 689 N N . LEU B 1 37 ? -2.83 3.828 0.013 1 98 37 LEU B N 1
ATOM 690 C CA . LEU B 1 37 ? -2.24 2.504 0.17 1 98 37 LEU B CA 1
ATOM 691 C C . LEU B 1 37 ? -2.457 1.66 -1.082 1 98 37 LEU B C 1
ATOM 693 O O . LEU B 1 37 ? -1.521 1.031 -1.582 1 98 37 LEU B O 1
ATOM 697 N N . ALA B 1 38 ? -3.65 1.688 -1.643 1 97.56 38 ALA B N 1
ATOM 698 C CA . ALA B 1 38 ? -4 0.902 -2.822 1 97.56 38 ALA B CA 1
ATOM 699 C C . ALA B 1 38 ? -3.26 1.409 -4.059 1 97.56 38 ALA B C 1
ATOM 701 O O . ALA B 1 38 ? -2.766 0.615 -4.863 1 97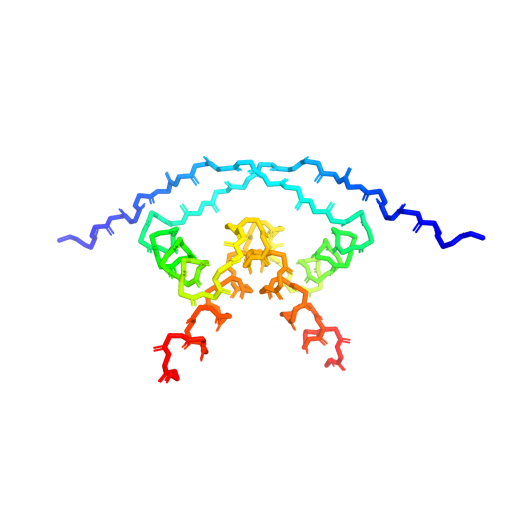.56 38 ALA B O 1
ATOM 702 N N . LEU B 1 39 ? -3.189 2.766 -4.148 1 97.06 39 LEU B N 1
ATOM 703 C CA . LEU B 1 39 ? -2.484 3.352 -5.281 1 97.06 39 LEU B CA 1
ATOM 704 C C . LEU B 1 39 ? -0.999 3.008 -5.234 1 97.06 39 LEU B C 1
ATOM 706 O O . LEU B 1 39 ? -0.404 2.658 -6.258 1 97.06 39 LEU B O 1
ATOM 710 N N . GLY B 1 40 ? -0.433 3.164 -4.082 1 98.12 40 GLY B N 1
ATOM 711 C CA . GLY B 1 40 ? 0.965 2.803 -3.906 1 98.12 40 GLY B CA 1
ATOM 712 C C . GLY B 1 40 ? 1.251 1.349 -4.227 1 98.12 40 GLY B C 1
ATOM 713 O O . GLY B 1 40 ? 2.193 1.043 -4.961 1 98.12 40 GLY B O 1
ATOM 714 N N . ALA B 1 41 ? 0.433 0.465 -3.729 1 97.94 41 ALA B N 1
ATOM 715 C CA . ALA B 1 41 ? 0.582 -0.965 -3.99 1 97.94 41 ALA B CA 1
ATOM 716 C C . ALA B 1 41 ? 0.438 -1.267 -5.48 1 97.94 41 ALA B C 1
ATOM 718 O O . ALA B 1 41 ? 1.193 -2.07 -6.031 1 97.94 41 ALA B O 1
ATOM 719 N N . SER B 1 42 ? -0.526 -0.67 -6.094 1 97.62 42 SER B N 1
ATOM 720 C CA . SER B 1 42 ? -0.788 -0.881 -7.516 1 97.62 42 SER B CA 1
ATOM 721 C C . SER B 1 42 ? 0.421 -0.498 -8.359 1 97.62 42 SER B C 1
ATOM 723 O O . SER B 1 42 ? 0.853 -1.268 -9.219 1 97.62 42 SER B O 1
ATOM 725 N N . ARG B 1 43 ? 0.969 0.625 -8.062 1 96.06 43 ARG B N 1
ATOM 726 C CA . ARG B 1 43 ? 2.125 1.11 -8.812 1 96.06 43 ARG B CA 1
ATOM 727 C C . ARG B 1 43 ? 3.34 0.218 -8.586 1 96.06 43 ARG B C 1
ATOM 729 O O . ARG B 1 43 ? 4.07 -0.099 -9.523 1 96.06 43 ARG B O 1
ATOM 736 N N . PHE B 1 44 ? 3.514 -0.108 -7.406 1 96.12 44 PHE B N 1
ATOM 737 C CA . PHE B 1 44 ? 4.652 -0.942 -7.039 1 96.12 44 PHE B CA 1
ATOM 738 C C . PHE B 1 44 ? 4.594 -2.287 -7.754 1 96.12 44 PHE B C 1
ATOM 740 O O . PHE B 1 44 ? 5.59 -2.74 -8.32 1 96.12 44 PHE B O 1
ATOM 747 N N . VAL B 1 45 ? 3.422 -2.938 -7.789 1 96.81 45 VAL B N 1
ATOM 748 C CA . VAL B 1 45 ? 3.25 -4.242 -8.414 1 96.81 45 VAL B CA 1
ATOM 749 C C . VAL B 1 45 ? 3.436 -4.113 -9.93 1 96.81 45 VAL B C 1
ATOM 751 O O . VAL B 1 45 ? 4.031 -4.988 -10.562 1 96.81 45 VAL B O 1
ATOM 754 N N . ASP B 1 46 ? 2.904 -3.068 -10.461 1 95.38 46 ASP B N 1
ATOM 755 C CA . ASP B 1 46 ? 3.055 -2.846 -11.898 1 95.38 46 ASP B CA 1
ATOM 756 C C . ASP B 1 46 ? 4.527 -2.734 -12.281 1 95.38 46 ASP B C 1
ATOM 758 O O . ASP B 1 46 ? 4.953 -3.283 -13.297 1 95.38 46 ASP B O 1
ATOM 762 N N . GLU B 1 47 ? 5.336 -2.102 -11.477 1 92.06 47 GLU B N 1
ATOM 763 C CA . GLU B 1 47 ? 6.762 -1.928 -11.719 1 92.06 47 GLU B CA 1
ATOM 764 C C . GLU B 1 47 ? 7.52 -3.236 -11.523 1 92.06 47 GLU B C 1
ATOM 766 O O . GLU B 1 47 ? 8.461 -3.535 -12.266 1 92.06 47 GLU B O 1
ATOM 771 N N . THR B 1 48 ? 7.117 -4.02 -10.57 1 90.25 48 THR B N 1
ATOM 772 C CA . THR B 1 48 ? 7.797 -5.258 -10.211 1 90.25 48 THR B CA 1
ATOM 773 C C . THR B 1 48 ? 7.504 -6.352 -11.234 1 90.25 48 THR B C 1
ATOM 775 O O . THR B 1 48 ? 8.391 -7.137 -11.586 1 90.25 48 THR B O 1
ATOM 778 N N . MET B 1 49 ? 6.246 -6.383 -11.656 1 85.19 49 MET B N 1
ATOM 779 C CA . MET B 1 49 ? 5.812 -7.465 -12.539 1 85.19 49 MET B CA 1
ATOM 780 C C . MET B 1 49 ? 6.195 -7.176 -13.984 1 85.19 49 MET B C 1
ATOM 782 O O . MET B 1 49 ? 6.07 -8.047 -14.852 1 85.19 49 MET B O 1
ATOM 786 N N . ARG B 1 50 ? 6.473 -6.09 -14.367 1 85 50 ARG B N 1
ATOM 787 C CA . ARG B 1 50 ? 6.988 -5.766 -15.695 1 85 50 ARG B CA 1
ATOM 788 C C . ARG B 1 50 ? 8.422 -6.258 -15.859 1 85 50 ARG B C 1
ATOM 790 O O . ARG B 1 50 ? 8.852 -6.582 -16.969 1 85 50 ARG B O 1
ATOM 797 N N . ASP B 1 51 ? 9.219 -6.297 -14.867 1 66.06 51 ASP B N 1
ATOM 798 C CA . ASP B 1 51 ? 10.609 -6.719 -14.984 1 66.06 51 ASP B CA 1
ATOM 799 C C . ASP B 1 51 ? 10.734 -8.234 -14.844 1 66.06 51 ASP B C 1
ATOM 801 O O . ASP B 1 51 ? 11.57 -8.859 -15.508 1 66.06 51 ASP B O 1
#

Organism: Burkholderia pseudomallei (strain K96243) (NCBI:txid272560)